Protein AF-A0A380HK73-F1 (afdb_monomer)

Secondary structure (DSSP, 8-state):
-HHHHHHHHHHHHHHHHHHHS-HHHHHHHHHHHHHHHHHHHHH-----------TT--S--GGGT--GGGHHHHHHHHHHHHHHHHHHHHHHHHHHHTT-HHHHHHHHHHHHHHHHHHHHHHHHHHHHHTT-

pLDDT: mean 70.34, std 13.76, range [35.81, 94.5]

Organism: Staphylococcus saprophyticus (NCBI:txid29385)

Solvent-accessible surface area (backbone atoms only — not comparable to full-atom values): 7879 Å² total; per-residue (Å²): 114,69,70,57,55,49,67,42,47,46,60,51,53,52,53,56,45,62,74,78,43,58,70,67,60,56,51,52,50,51,51,53,52,50,52,52,51,53,52,50,56,72,71,53,79,74,83,73,80,69,71,80,72,66,96,73,79,85,65,97,52,68,67,82,74,49,61,72,84,48,47,70,58,49,52,54,53,47,55,53,48,53,54,50,53,52,52,62,56,45,51,55,55,56,22,56,80,66,74,34,56,73,59,50,55,51,52,54,54,52,51,38,52,50,55,62,60,50,44,63,56,52,50,53,54,53,61,64,59,73,76,115

Structure (mmCIF, N/CA/C/O backbone):
data_AF-A0A380HK73-F1
#
_entry.id   AF-A0A380HK73-F1
#
loop_
_atom_site.group_PDB
_atom_site.id
_atom_site.type_symbol
_atom_site.label_atom_id
_atom_site.label_alt_id
_atom_site.label_comp_id
_atom_site.label_asym_id
_atom_site.label_entity_id
_atom_site.label_seq_id
_atom_site.pdbx_PDB_ins_code
_atom_site.Cartn_x
_atom_site.Cartn_y
_atom_site.Cartn_z
_atom_site.occupancy
_atom_site.B_iso_or_equiv
_atom_site.auth_seq_id
_atom_site.auth_comp_id
_atom_site.auth_asym_id
_atom_site.auth_atom_id
_atom_site.pdbx_PDB_model_num
ATOM 1 N N . MET A 1 1 ? -2.849 1.391 -15.627 1.00 44.75 1 MET A N 1
ATOM 2 C CA . MET A 1 1 ? -4.230 1.677 -15.165 1.00 44.75 1 MET A CA 1
ATOM 3 C C . MET A 1 1 ? -4.725 0.708 -14.084 1.00 44.75 1 MET A C 1
ATOM 5 O O . MET A 1 1 ? -5.365 1.163 -13.144 1.00 44.75 1 MET A O 1
ATOM 9 N N . SER A 1 2 ? -4.370 -0.582 -14.129 1.00 52.81 2 SER A N 1
ATOM 10 C CA . SER A 1 2 ? -4.862 -1.624 -13.203 1.00 52.81 2 SER A CA 1
ATOM 11 C C . SER A 1 2 ? -4.485 -1.421 -11.724 1.00 52.81 2 SER A C 1
ATOM 13 O O . SER A 1 2 ? -5.339 -1.552 -10.852 1.00 52.81 2 SER A O 1
ATOM 15 N N . MET A 1 3 ? -3.243 -1.015 -11.422 1.00 53.69 3 MET A N 1
ATOM 16 C CA . MET A 1 3 ? -2.801 -0.778 -10.033 1.00 53.69 3 MET A CA 1
ATOM 17 C C . MET A 1 3 ? -3.548 0.373 -9.337 1.00 53.69 3 MET A C 1
ATOM 19 O O . MET A 1 3 ? -3.728 0.352 -8.123 1.00 53.69 3 MET A O 1
ATOM 23 N N . VAL A 1 4 ? -4.000 1.378 -10.092 1.00 59.06 4 VAL A N 1
ATOM 24 C CA . VAL A 1 4 ? -4.656 2.573 -9.534 1.00 59.06 4 VAL A CA 1
ATOM 25 C C . VAL A 1 4 ? -6.095 2.277 -9.137 1.00 59.06 4 VAL A C 1
ATOM 27 O O . VAL A 1 4 ? -6.506 2.653 -8.043 1.00 59.06 4 VAL A O 1
ATOM 30 N N . LEU A 1 5 ? -6.828 1.564 -9.998 1.00 56.91 5 LEU A N 1
ATOM 31 C CA . LEU A 1 5 ? -8.175 1.093 -9.687 1.00 56.91 5 LEU A CA 1
ATOM 32 C C . LEU A 1 5 ? -8.145 0.161 -8.471 1.00 56.91 5 LEU A C 1
ATOM 34 O O . LEU A 1 5 ? -8.913 0.371 -7.541 1.00 56.91 5 LEU A O 1
ATOM 38 N N . GLY A 1 6 ? -7.195 -0.780 -8.413 1.00 63.03 6 GLY A N 1
ATOM 39 C CA . GLY A 1 6 ? -7.030 -1.664 -7.255 1.00 63.03 6 GLY A CA 1
ATOM 40 C C . GLY A 1 6 ? -6.732 -0.914 -5.949 1.00 63.03 6 GLY A C 1
ATOM 41 O O . GLY A 1 6 ? -7.394 -1.148 -4.943 1.00 63.03 6 GLY A O 1
ATOM 42 N N . ALA A 1 7 ? -5.790 0.035 -5.965 1.00 58.69 7 ALA A N 1
ATOM 43 C CA . ALA A 1 7 ? -5.395 0.788 -4.771 1.00 58.69 7 ALA A CA 1
ATOM 44 C C . ALA A 1 7 ? -6.448 1.800 -4.279 1.00 58.69 7 ALA A C 1
ATOM 46 O O . ALA A 1 7 ? -6.422 2.168 -3.109 1.00 58.69 7 ALA A O 1
ATOM 47 N N . ALA A 1 8 ? -7.355 2.265 -5.144 1.00 61.66 8 ALA A N 1
ATOM 48 C CA . ALA A 1 8 ? -8.437 3.175 -4.762 1.00 61.66 8 ALA A CA 1
ATOM 49 C C . ALA A 1 8 ? -9.719 2.430 -4.354 1.00 61.66 8 ALA A C 1
ATOM 51 O O . ALA A 1 8 ? -10.353 2.779 -3.360 1.00 61.66 8 ALA A O 1
ATOM 52 N N . ILE A 1 9 ? -10.083 1.380 -5.096 1.00 67.44 9 ILE A N 1
ATOM 53 C CA . ILE A 1 9 ? -11.286 0.579 -4.841 1.00 67.44 9 ILE A CA 1
ATOM 54 C C . ILE A 1 9 ? -11.078 -0.340 -3.629 1.00 67.44 9 ILE A C 1
ATOM 56 O O . ILE A 1 9 ? -12.014 -0.551 -2.864 1.00 67.44 9 ILE A O 1
ATOM 60 N N . GLY A 1 10 ? -9.855 -0.838 -3.411 1.00 72.25 10 GLY A N 1
ATOM 61 C CA . GLY A 1 10 ? -9.517 -1.739 -2.306 1.00 72.25 10 GLY A CA 1
ATOM 62 C C . GLY A 1 10 ? -9.865 -1.178 -0.920 1.00 72.25 10 GLY A C 1
ATOM 63 O O . GLY A 1 10 ? -10.656 -1.802 -0.215 1.00 72.25 10 GLY A O 1
ATOM 64 N N . PRO A 1 11 ? -9.351 0.003 -0.522 1.00 69.38 11 PRO A N 1
ATOM 65 C CA . PRO A 1 11 ? -9.679 0.612 0.768 1.00 69.38 11 PRO A CA 1
ATOM 66 C C . PRO A 1 11 ? -11.168 0.940 0.926 1.00 69.38 11 PRO A C 1
ATOM 68 O O . PRO A 1 11 ? -11.712 0.775 2.012 1.00 69.38 11 PRO A O 1
ATOM 71 N N . PHE A 1 12 ? -11.837 1.369 -0.148 1.00 68.94 12 PHE A N 1
ATOM 72 C CA . PHE A 1 12 ? -13.266 1.685 -0.131 1.00 68.94 12 PHE A CA 1
ATOM 73 C C . PHE A 1 12 ? -14.131 0.434 0.082 1.00 68.94 12 PHE A C 1
ATOM 75 O O . PHE A 1 12 ? -14.951 0.403 0.998 1.00 68.94 12 PHE A O 1
ATOM 82 N N . LEU A 1 13 ? -13.907 -0.622 -0.709 1.00 72.56 13 LEU A N 1
ATOM 83 C CA . LEU A 1 13 ? -14.583 -1.910 -0.531 1.00 72.56 13 LEU A CA 1
ATOM 84 C C . LEU A 1 13 ? -14.267 -2.526 0.834 1.00 72.56 13 LEU A C 1
ATOM 86 O O . LEU A 1 13 ? -15.173 -3.019 1.498 1.00 72.56 13 LEU A O 1
ATOM 90 N N . GLY A 1 14 ? -13.009 -2.463 1.278 1.00 73.38 14 GLY A N 1
ATOM 91 C CA . GLY A 1 14 ? -12.597 -2.958 2.590 1.00 73.38 14 GLY A CA 1
ATOM 92 C C . GLY A 1 14 ? -13.310 -2.246 3.740 1.00 73.38 14 GLY A C 1
ATOM 93 O O . GLY A 1 14 ? -13.771 -2.904 4.668 1.00 73.38 14 GLY A O 1
ATOM 94 N N . LEU A 1 15 ? -13.465 -0.920 3.660 1.00 71.31 15 LEU A N 1
ATOM 95 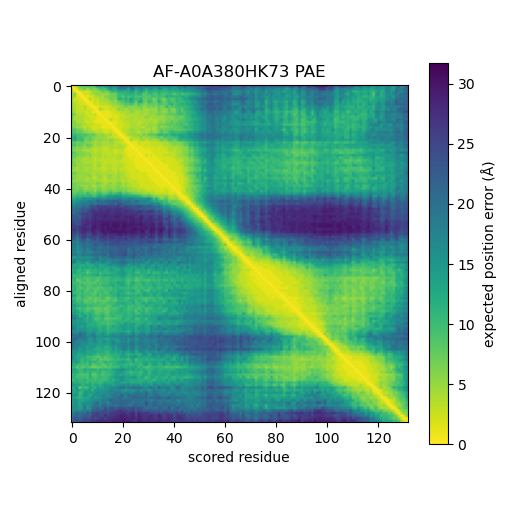C CA . LEU A 1 15 ? -14.179 -0.136 4.669 1.00 71.31 15 LEU A CA 1
ATOM 96 C C . LEU A 1 15 ? -15.683 -0.456 4.694 1.00 71.31 15 LEU A C 1
ATOM 98 O O . LEU A 1 15 ? -16.241 -0.647 5.772 1.00 71.31 15 LEU A O 1
ATOM 102 N N . LEU A 1 16 ? -16.330 -0.553 3.525 1.00 70.62 16 LEU A N 1
ATOM 103 C CA . LEU A 1 16 ? -17.750 -0.917 3.423 1.00 70.62 16 LEU A CA 1
ATOM 104 C C . LEU A 1 16 ? -18.022 -2.321 3.971 1.00 70.62 16 LEU A C 1
ATOM 106 O O . LEU A 1 16 ? -18.988 -2.528 4.703 1.00 70.62 16 LEU A O 1
ATOM 110 N N . LEU A 1 17 ? -17.153 -3.281 3.647 1.00 75.69 17 LEU A N 1
ATOM 111 C CA . LEU A 1 17 ? -17.257 -4.644 4.157 1.00 75.69 17 LEU A CA 1
ATOM 112 C C . LEU A 1 17 ? -17.062 -4.683 5.678 1.00 75.69 17 LEU A C 1
ATOM 114 O O . LEU A 1 17 ? -17.827 -5.364 6.349 1.00 75.69 17 LEU A O 1
ATOM 118 N N . MET A 1 18 ? -16.119 -3.908 6.229 1.00 72.94 18 MET A N 1
ATOM 119 C CA . MET A 1 18 ? -15.896 -3.801 7.682 1.00 72.94 18 MET A CA 1
ATOM 120 C C . MET A 1 18 ? -17.086 -3.223 8.456 1.00 72.94 18 MET A C 1
ATOM 122 O O . MET A 1 18 ? -17.211 -3.497 9.645 1.00 72.94 18 MET A O 1
ATOM 126 N N . GLN A 1 19 ? -17.951 -2.431 7.817 1.00 68.56 19 GLN A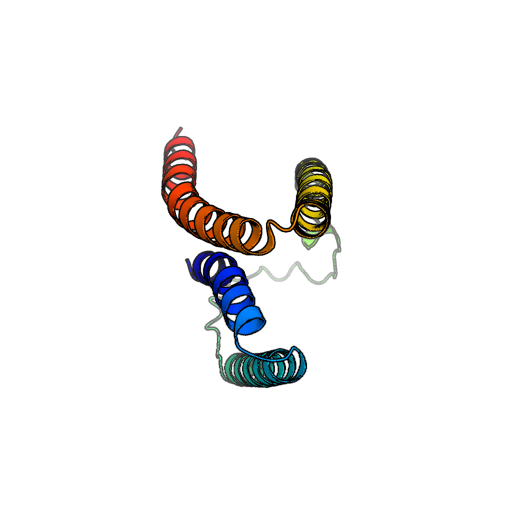 N 1
ATOM 127 C CA . GLN A 1 19 ? -19.156 -1.895 8.462 1.00 68.56 19 GLN A CA 1
ATOM 128 C C . GLN A 1 19 ? -20.317 -2.896 8.515 1.00 68.56 19 GLN A C 1
ATOM 130 O O . GLN A 1 19 ? -21.169 -2.782 9.391 1.00 68.56 19 GLN A O 1
ATOM 135 N N . GLN A 1 20 ? -20.384 -3.833 7.567 1.00 74.75 20 GLN A N 1
ATOM 136 C CA . GLN A 1 20 ? -21.527 -4.740 7.389 1.00 74.75 20 GLN A CA 1
ATOM 137 C C . GLN A 1 20 ? -21.214 -6.187 7.800 1.00 74.75 20 GLN A C 1
ATOM 139 O O . GLN A 1 20 ? -22.127 -6.944 8.116 1.00 74.75 20 GLN A O 1
ATOM 144 N N . TYR A 1 21 ? -19.936 -6.578 7.807 1.00 80.19 21 TYR A N 1
ATOM 145 C CA . TYR A 1 21 ? -19.489 -7.951 8.028 1.00 80.19 21 TYR A CA 1
ATOM 146 C C . TYR A 1 21 ? -18.383 -8.029 9.085 1.00 80.19 21 TYR A C 1
ATOM 148 O O . TYR A 1 21 ? -17.544 -7.138 9.217 1.00 80.19 21 TYR A O 1
ATOM 156 N N . SER A 1 22 ? -18.350 -9.141 9.823 1.00 83.12 22 SER A N 1
ATOM 157 C CA . SER A 1 22 ? -17.294 -9.439 10.794 1.00 83.12 22 SER A CA 1
ATOM 158 C C . SER A 1 22 ? -15.932 -9.634 10.114 1.00 83.12 22 SER A C 1
ATOM 160 O O . SER A 1 22 ? -15.848 -10.123 8.986 1.00 83.12 22 SER A O 1
ATOM 162 N N . ILE A 1 23 ? -14.848 -9.317 10.834 1.00 79.94 23 ILE A N 1
ATOM 163 C CA . ILE A 1 23 ? -13.459 -9.424 10.344 1.00 79.94 23 ILE A CA 1
ATOM 164 C C . ILE A 1 23 ? -13.142 -10.820 9.779 1.00 79.94 23 ILE A C 1
ATOM 166 O O . ILE A 1 23 ? -12.448 -10.921 8.770 1.00 79.94 23 ILE A O 1
ATOM 170 N N . GLU A 1 24 ? -13.684 -11.884 10.375 1.00 86.38 24 GLU A N 1
ATOM 171 C CA . GLU A 1 24 ? -13.487 -13.271 9.925 1.00 86.38 24 GLU A CA 1
ATOM 172 C C . GLU A 1 24 ? -13.967 -13.503 8.484 1.00 86.38 24 GLU A C 1
ATOM 174 O O . GLU A 1 24 ? -13.262 -14.115 7.679 1.00 86.38 24 GLU A O 1
ATOM 179 N N . VAL A 1 25 ? -15.129 -12.949 8.125 1.00 85.69 25 VAL A N 1
ATOM 180 C CA . VAL A 1 25 ? -15.716 -13.077 6.781 1.00 85.69 25 VAL A CA 1
ATOM 181 C C . VAL A 1 25 ? -14.866 -12.331 5.753 1.00 85.69 25 VAL A C 1
ATOM 183 O O . VAL A 1 25 ? -14.606 -12.836 4.662 1.00 85.69 25 VAL A O 1
ATOM 186 N N . ILE A 1 26 ? -14.376 -11.145 6.117 1.00 86.31 26 ILE A N 1
ATOM 187 C CA . ILE A 1 26 ? -13.523 -10.313 5.257 1.00 86.31 26 ILE A CA 1
ATOM 188 C C . ILE A 1 26 ? -12.175 -10.995 5.020 1.00 86.31 26 ILE A C 1
ATOM 190 O O . ILE A 1 26 ? -11.672 -11.010 3.895 1.00 86.31 26 ILE A O 1
ATOM 194 N N . PHE A 1 27 ? -11.602 -11.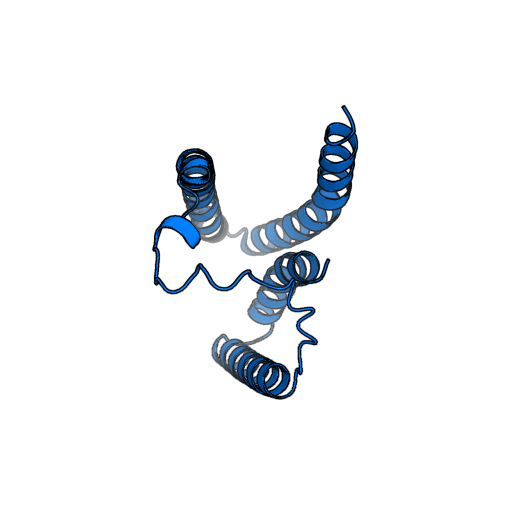589 6.067 1.00 86.44 27 PHE A N 1
ATOM 195 C CA . PHE A 1 27 ? -10.350 -12.324 5.975 1.00 86.44 27 PHE A CA 1
ATOM 196 C C . PHE A 1 27 ? -10.489 -13.560 5.077 1.00 86.44 27 PHE A C 1
ATOM 198 O O . PHE A 1 27 ? -9.657 -13.767 4.193 1.00 86.44 27 PHE A O 1
ATOM 205 N N . GLY A 1 28 ? -11.570 -14.332 5.238 1.00 91.12 28 GLY A N 1
ATOM 206 C CA . GLY A 1 28 ? -11.878 -15.475 4.375 1.00 91.12 28 GLY A CA 1
ATOM 207 C C . GLY A 1 28 ? -12.062 -15.078 2.908 1.00 91.12 28 GLY A C 1
ATOM 208 O O . GLY A 1 28 ? -11.490 -15.709 2.020 1.00 91.12 28 GLY A O 1
ATOM 209 N N . LEU A 1 29 ? -12.781 -13.984 2.643 1.00 89.56 29 LEU A N 1
ATOM 210 C CA . LEU A 1 29 ? -12.954 -13.451 1.291 1.00 89.56 29 LEU A CA 1
ATOM 211 C C . LEU A 1 29 ? -11.610 -13.050 0.669 1.00 89.56 29 LEU A C 1
ATOM 213 O O . LEU A 1 29 ? -11.310 -13.444 -0.456 1.00 89.56 29 LEU A O 1
ATOM 217 N N . ASN A 1 30 ? -10.767 -12.325 1.408 1.00 88.25 30 ASN A N 1
ATOM 218 C CA . ASN A 1 30 ? -9.441 -11.932 0.931 1.00 88.25 30 ASN A CA 1
ATOM 219 C C . ASN A 1 30 ? -8.544 -13.147 0.636 1.00 88.25 30 ASN A C 1
ATOM 221 O O . ASN A 1 30 ? -7.827 -13.162 -0.365 1.00 88.25 30 ASN A O 1
ATOM 225 N N . LEU A 1 31 ? -8.616 -14.186 1.473 1.00 92.19 31 LEU A N 1
ATOM 226 C CA . LEU A 1 31 ? -7.890 -15.436 1.260 1.00 92.19 31 LEU A CA 1
ATOM 227 C C . LEU A 1 31 ? -8.293 -16.079 -0.074 1.00 92.19 31 LEU A C 1
ATOM 229 O O . LEU A 1 31 ? -7.429 -16.389 -0.893 1.00 92.19 31 LEU A O 1
ATOM 233 N N . VAL A 1 32 ? -9.598 -16.214 -0.327 1.00 94.12 32 VAL A N 1
ATOM 234 C CA . VAL A 1 32 ? -10.128 -16.793 -1.572 1.00 94.12 32 VAL A CA 1
ATOM 235 C C . VAL A 1 32 ? -9.705 -15.970 -2.791 1.00 94.12 32 VAL A C 1
ATOM 237 O O . VAL A 1 32 ? -9.213 -16.535 -3.766 1.00 94.12 32 VAL A O 1
ATOM 240 N N . LEU A 1 33 ? -9.829 -14.640 -2.734 1.00 89.19 33 LEU A N 1
ATOM 241 C CA . LEU A 1 33 ? -9.405 -13.757 -3.827 1.00 89.19 33 LEU A CA 1
ATOM 242 C C . LEU A 1 33 ? -7.903 -13.883 -4.121 1.00 89.19 33 LEU A C 1
ATOM 244 O O . LEU A 1 33 ? -7.505 -13.911 -5.286 1.00 89.19 33 LEU A O 1
ATOM 248 N N . SER A 1 34 ? -7.073 -13.991 -3.081 1.00 89.69 34 SER A N 1
ATOM 249 C CA . SER A 1 34 ? -5.627 -14.188 -3.224 1.00 89.69 34 SER A CA 1
ATOM 250 C C . SER A 1 34 ? -5.300 -15.525 -3.896 1.00 89.69 34 SER A C 1
ATOM 252 O O . SER A 1 34 ? -4.504 -15.568 -4.834 1.00 89.69 34 SER A O 1
ATOM 254 N N . PHE A 1 35 ? -5.977 -16.608 -3.499 1.00 94.50 35 PHE A N 1
ATOM 255 C CA . PHE A 1 35 ? -5.838 -17.909 -4.157 1.00 94.50 35 PHE A CA 1
ATOM 256 C C . PHE A 1 35 ? -6.251 -17.863 -5.631 1.00 94.50 35 PHE A C 1
ATOM 258 O O . PHE A 1 35 ? -5.527 -18.378 -6.481 1.00 94.50 35 PHE A O 1
ATOM 265 N N . ILE A 1 36 ? -7.366 -17.205 -5.961 1.00 92.19 36 ILE A N 1
ATOM 266 C CA . ILE A 1 36 ? -7.811 -17.034 -7.352 1.00 92.19 36 ILE A CA 1
ATOM 267 C C . ILE A 1 36 ? -6.768 -16.257 -8.163 1.00 92.19 36 ILE A C 1
ATOM 269 O O . ILE A 1 36 ? -6.430 -16.659 -9.275 1.00 92.19 36 ILE A O 1
ATOM 273 N N . SER A 1 37 ? -6.224 -15.174 -7.602 1.00 87.75 37 SER A N 1
ATOM 274 C CA . SER A 1 37 ? -5.157 -14.385 -8.229 1.00 87.75 37 SER A CA 1
ATOM 275 C C . SER A 1 37 ? -3.910 -15.228 -8.502 1.00 87.75 37 SER A C 1
ATOM 277 O O . SER A 1 37 ? -3.347 -15.174 -9.594 1.00 87.75 37 SER A O 1
ATOM 279 N N . LEU A 1 38 ? -3.512 -16.065 -7.541 1.00 89.75 38 LEU A N 1
ATOM 280 C CA . LEU A 1 38 ? -2.365 -16.958 -7.674 1.00 89.75 38 LEU A CA 1
ATOM 281 C C . LEU A 1 38 ? -2.588 -18.014 -8.763 1.00 89.75 38 LEU A C 1
ATOM 283 O O . LEU A 1 38 ? -1.700 -18.251 -9.578 1.00 89.75 38 LEU A O 1
ATOM 287 N N . ILE A 1 39 ? -3.787 -18.595 -8.831 1.00 91.56 39 ILE A N 1
ATOM 288 C CA . ILE A 1 39 ? -4.163 -19.528 -9.899 1.00 91.56 39 ILE A CA 1
ATOM 289 C C . ILE A 1 39 ? -4.090 -18.818 -11.255 1.00 91.56 39 ILE A C 1
ATOM 291 O O . ILE A 1 39 ? -3.393 -19.283 -12.153 1.00 91.56 39 ILE A O 1
ATOM 295 N N . LEU A 1 40 ? -4.736 -17.658 -11.398 1.00 88.19 40 LEU A N 1
ATOM 296 C CA . LEU A 1 40 ? -4.703 -16.864 -12.630 1.00 88.19 40 LEU A CA 1
ATOM 297 C C . LEU A 1 40 ? -3.272 -16.516 -13.055 1.00 88.19 40 LEU A C 1
ATOM 299 O O . LEU A 1 40 ? -2.963 -16.603 -14.239 1.00 88.19 40 LEU A O 1
ATOM 303 N N . ALA A 1 41 ? -2.397 -16.170 -12.110 1.00 86.25 41 ALA A N 1
ATOM 304 C CA . ALA A 1 41 ? -0.995 -15.868 -12.381 1.00 86.25 41 ALA A CA 1
ATOM 305 C C . ALA A 1 41 ? -0.227 -17.081 -12.933 1.00 86.25 41 ALA A C 1
ATOM 307 O O . ALA A 1 41 ? 0.591 -16.915 -13.832 1.00 86.25 41 ALA A O 1
ATOM 308 N N . ILE A 1 42 ? -0.519 -18.296 -12.455 1.00 85.44 42 ILE A N 1
ATOM 309 C CA . ILE A 1 42 ? 0.093 -19.533 -12.970 1.00 85.44 42 ILE A CA 1
ATOM 310 C C . ILE A 1 42 ? -0.371 -19.825 -14.406 1.00 85.44 42 ILE A C 1
ATOM 312 O O . ILE A 1 42 ? 0.423 -20.265 -15.235 1.00 85.44 42 ILE A O 1
ATOM 316 N N . PHE A 1 43 ? -1.643 -19.565 -14.723 1.00 84.81 43 PHE A N 1
ATOM 317 C CA . PHE A 1 43 ? -2.185 -19.750 -16.077 1.00 84.81 43 PHE A CA 1
ATOM 318 C C . PHE A 1 43 ? -1.833 -18.604 -17.037 1.00 84.81 43 PHE A C 1
ATOM 320 O O . PHE A 1 43 ? -1.944 -18.759 -18.257 1.00 84.81 43 PHE A O 1
ATOM 327 N N . MET A 1 44 ? -1.394 -17.459 -16.513 1.00 79.88 44 MET A N 1
ATOM 328 C CA . MET A 1 44 ? -1.007 -16.302 -17.307 1.00 79.88 44 MET A CA 1
ATOM 329 C C . MET A 1 44 ? 0.330 -16.564 -18.007 1.00 79.88 44 MET A C 1
ATOM 331 O O . MET A 1 44 ? 1.410 -16.345 -17.465 1.00 79.88 44 MET A O 1
ATOM 335 N N . LYS A 1 45 ? 0.261 -16.987 -19.270 1.00 62.59 45 LYS A N 1
ATOM 336 C CA . LYS A 1 45 ? 1.403 -16.918 -20.185 1.00 62.59 45 LYS A CA 1
ATOM 337 C C . LYS A 1 45 ? 1.634 -15.461 -20.567 1.00 62.59 45 LYS A C 1
ATOM 339 O O . LYS A 1 45 ? 0.947 -14.929 -21.433 1.00 62.59 45 LYS A O 1
ATOM 344 N N . VAL A 1 46 ? 2.606 -14.824 -19.923 1.00 67.44 46 VAL A N 1
ATOM 345 C CA . VAL A 1 46 ? 3.122 -13.529 -20.369 1.00 67.44 46 VAL A CA 1
ATOM 346 C C . VAL A 1 46 ? 3.933 -13.777 -21.646 1.00 67.44 46 VAL A C 1
ATOM 348 O O . VAL A 1 46 ? 4.928 -14.505 -21.579 1.00 67.44 46 VAL A O 1
ATOM 351 N N . PRO A 1 47 ? 3.542 -13.228 -22.812 1.00 57.56 47 PRO A N 1
ATOM 352 C CA . PRO A 1 47 ? 4.432 -13.192 -23.957 1.00 57.56 47 PRO A CA 1
ATOM 353 C C . PRO A 1 47 ? 5.574 -12.248 -23.588 1.00 57.56 47 PRO A C 1
ATOM 355 O O . PRO A 1 47 ? 5.442 -11.028 -23.636 1.00 57.56 47 PRO A O 1
ATOM 358 N N . PHE A 1 48 ? 6.687 -12.817 -23.137 1.00 57.62 48 PHE A N 1
ATOM 359 C CA . PHE A 1 48 ? 7.928 -12.073 -23.069 1.00 57.62 48 PHE A CA 1
ATOM 360 C C . PHE A 1 48 ? 8.339 -11.786 -24.513 1.00 57.62 48 PHE A C 1
ATOM 362 O O . PHE A 1 48 ? 8.862 -12.665 -25.195 1.00 57.62 48 PHE A O 1
ATOM 369 N N . GLU A 1 49 ? 8.136 -10.554 -24.982 1.00 48.56 49 GLU A N 1
ATOM 370 C CA . GLU A 1 49 ? 9.092 -9.991 -25.928 1.00 48.56 49 GLU A CA 1
ATOM 371 C C . GLU A 1 49 ? 10.409 -9.895 -25.162 1.00 48.56 49 GLU A C 1
ATOM 373 O O . GLU A 1 49 ? 10.682 -8.945 -24.427 1.00 48.56 49 GLU A O 1
ATOM 378 N N . THR A 1 50 ? 11.208 -10.955 -25.252 1.00 47.84 50 THR A N 1
ATOM 379 C CA . THR A 1 50 ? 12.609 -10.890 -24.877 1.00 47.84 50 THR A CA 1
ATOM 380 C C . THR A 1 50 ? 13.245 -9.880 -25.815 1.00 47.84 50 THR A C 1
ATOM 382 O O . THR A 1 50 ? 13.648 -10.228 -26.924 1.00 47.84 50 THR A O 1
ATOM 385 N N . ILE A 1 51 ? 13.343 -8.623 -25.376 1.00 53.03 51 ILE A N 1
ATOM 386 C CA . ILE A 1 51 ? 14.402 -7.736 -25.848 1.00 53.03 51 ILE A CA 1
ATOM 387 C C . ILE A 1 51 ? 15.666 -8.576 -25.695 1.00 53.03 51 ILE A C 1
ATOM 389 O O . ILE A 1 51 ? 15.964 -9.018 -24.582 1.00 53.03 51 ILE A O 1
ATOM 393 N N . ALA A 1 52 ? 16.302 -8.926 -26.812 1.00 44.22 52 ALA A N 1
ATOM 394 C CA . ALA A 1 52 ? 17.443 -9.824 -26.831 1.00 44.22 52 ALA A CA 1
ATOM 395 C C . ALA A 1 52 ? 18.513 -9.260 -25.890 1.00 44.22 52 ALA A C 1
ATOM 397 O O . ALA A 1 52 ? 19.224 -8.320 -26.238 1.00 44.22 52 ALA A O 1
ATOM 398 N N . ARG A 1 53 ? 18.588 -9.787 -24.660 1.00 51.69 53 ARG A N 1
ATOM 399 C CA . ARG A 1 53 ? 19.663 -9.449 -23.734 1.00 51.69 53 ARG A CA 1
ATOM 400 C C . ARG A 1 53 ? 20.902 -10.101 -24.317 1.00 51.69 53 ARG A C 1
ATOM 402 O O . ARG A 1 53 ? 21.007 -11.327 -24.349 1.00 51.69 53 ARG A O 1
ATOM 409 N N . THR A 1 54 ? 21.787 -9.270 -24.854 1.00 44.41 54 THR A N 1
ATOM 410 C CA . THR A 1 54 ? 23.118 -9.660 -25.308 1.00 44.41 54 THR A CA 1
ATOM 411 C C . THR A 1 54 ? 23.759 -10.508 -24.212 1.00 44.41 54 THR A C 1
ATOM 413 O O . THR A 1 54 ? 23.617 -10.206 -23.027 1.00 44.41 54 THR A O 1
ATOM 416 N N . ALA A 1 55 ? 24.394 -11.609 -24.602 1.00 50.28 55 ALA A N 1
ATOM 417 C CA . ALA A 1 55 ? 24.848 -12.690 -23.730 1.00 50.28 55 ALA A CA 1
ATOM 418 C C . ALA A 1 55 ? 26.025 -12.327 -22.787 1.00 50.28 55 ALA A C 1
ATOM 420 O O . ALA A 1 55 ? 26.918 -13.147 -22.587 1.00 50.28 55 ALA A O 1
ATOM 421 N N . GLU A 1 56 ? 26.030 -11.131 -22.191 1.00 50.53 56 GLU A N 1
ATOM 422 C CA . GLU A 1 56 ? 27.028 -10.671 -21.213 1.00 50.53 56 GLU A CA 1
ATOM 423 C C . GLU A 1 56 ? 26.508 -10.619 -19.762 1.00 50.53 56 GLU A C 1
ATOM 425 O O . GLU A 1 56 ? 27.309 -10.649 -18.830 1.00 50.53 56 GLU A O 1
ATOM 430 N N . ASP A 1 57 ? 25.194 -10.661 -19.517 1.00 50.75 57 ASP A N 1
ATOM 431 C CA . ASP A 1 57 ? 24.627 -10.630 -18.155 1.00 50.75 57 ASP A CA 1
ATOM 432 C C . ASP A 1 57 ? 24.515 -12.034 -17.527 1.00 50.75 57 ASP A C 1
ATOM 434 O O . ASP A 1 57 ? 23.440 -12.527 -17.180 1.00 50.75 57 ASP A O 1
ATOM 438 N N . LYS A 1 58 ? 25.651 -12.716 -17.354 1.00 50.72 58 LYS A N 1
ATOM 439 C CA . LYS A 1 58 ? 25.761 -13.844 -16.413 1.00 50.72 58 LYS A CA 1
ATOM 440 C C . LYS A 1 58 ? 26.384 -13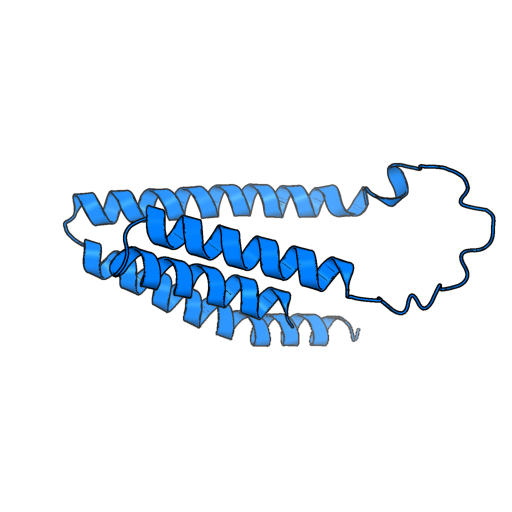.359 -15.109 1.00 50.72 58 LYS A C 1
ATOM 442 O O . LYS A 1 58 ? 27.549 -13.610 -14.824 1.00 50.72 58 LYS A O 1
ATOM 447 N N . GLY A 1 59 ? 25.590 -12.670 -14.298 1.00 55.06 59 GLY A N 1
ATOM 448 C CA . GLY A 1 59 ? 25.963 -12.328 -12.931 1.00 55.06 59 GLY A CA 1
ATOM 449 C C . GLY A 1 59 ? 24.772 -11.771 -12.170 1.00 55.06 59 GLY A C 1
ATOM 450 O O . GLY A 1 59 ? 24.150 -10.816 -12.614 1.00 55.06 59 GLY A O 1
ATOM 451 N N . PHE A 1 60 ? 24.451 -12.359 -11.020 1.00 57.50 60 PHE A N 1
ATOM 452 C CA . PHE A 1 60 ? 23.448 -11.831 -10.095 1.00 57.50 60 PHE A CA 1
ATOM 453 C C . PHE A 1 60 ? 24.003 -10.539 -9.466 1.00 57.50 60 PHE A C 1
ATOM 455 O O . PHE A 1 60 ? 24.615 -10.559 -8.399 1.00 57.50 60 PHE A O 1
ATOM 462 N N . LYS A 1 61 ? 23.885 -9.408 -10.168 1.00 60.47 61 LYS A N 1
ATOM 463 C CA . LYS A 1 61 ? 24.345 -8.106 -9.682 1.00 60.47 61 LYS A CA 1
ATOM 464 C C . LYS A 1 61 ? 23.199 -7.412 -8.957 1.00 60.47 61 LYS A C 1
ATOM 466 O O . LYS A 1 61 ? 22.221 -6.991 -9.558 1.00 60.47 61 LYS A O 1
ATOM 471 N N . VAL A 1 62 ? 23.340 -7.246 -7.643 1.00 60.09 62 VAL A N 1
ATOM 472 C CA . VAL A 1 62 ? 22.379 -6.501 -6.803 1.00 60.09 62 VAL A CA 1
ATOM 473 C C . VAL A 1 62 ? 22.221 -5.042 -7.277 1.00 60.09 62 VAL A C 1
ATOM 475 O O . VAL A 1 62 ? 21.180 -4.432 -7.044 1.00 60.09 62 VAL A O 1
ATOM 478 N N . SER A 1 63 ? 23.207 -4.501 -8.008 1.00 61.66 63 SER A N 1
ATOM 479 C CA . SER A 1 63 ? 23.111 -3.188 -8.665 1.00 61.66 63 SER A CA 1
ATOM 480 C C . SER A 1 63 ? 22.018 -3.101 -9.729 1.00 61.66 63 SER A C 1
ATOM 482 O O . SER A 1 63 ? 21.521 -2.009 -9.960 1.00 61.66 63 SER A O 1
ATOM 484 N N . ASP A 1 64 ? 21.618 -4.218 -10.343 1.00 60.94 64 ASP A N 1
ATOM 485 C CA . ASP A 1 64 ? 20.571 -4.219 -11.375 1.00 60.94 64 ASP A CA 1
ATOM 486 C C . ASP A 1 64 ? 19.164 -4.185 -10.759 1.00 60.94 64 ASP A C 1
ATOM 488 O O . ASP A 1 64 ? 18.195 -3.830 -11.426 1.00 60.94 64 ASP A O 1
ATOM 492 N N . PHE A 1 65 ? 19.047 -4.531 -9.471 1.00 60.44 65 PHE A N 1
ATOM 493 C CA . PHE A 1 65 ? 17.799 -4.461 -8.706 1.00 60.44 65 PHE A CA 1
ATOM 494 C C . PHE A 1 65 ? 17.674 -3.175 -7.884 1.00 60.44 65 PHE A C 1
ATOM 496 O O . PHE A 1 65 ? 16.562 -2.698 -7.658 1.00 60.44 65 PHE A O 1
ATOM 503 N N . ILE A 1 66 ? 18.793 -2.615 -7.415 1.00 62.72 66 ILE A N 1
ATOM 504 C CA . ILE A 1 66 ? 18.808 -1.400 -6.598 1.00 62.72 66 ILE A CA 1
ATOM 505 C C . ILE A 1 66 ? 19.321 -0.233 -7.440 1.00 62.72 66 ILE A C 1
ATOM 507 O O . ILE A 1 66 ? 20.527 -0.011 -7.543 1.00 62.72 66 ILE A O 1
ATOM 511 N N . ALA A 1 67 ? 18.386 0.560 -7.966 1.00 69.50 67 ALA A N 1
ATOM 512 C CA . ALA A 1 67 ? 18.685 1.874 -8.525 1.00 69.50 67 ALA A CA 1
ATOM 513 C C . ALA A 1 67 ? 19.136 2.807 -7.389 1.00 69.50 67 ALA A C 1
ATOM 515 O O . ALA A 1 67 ? 18.314 3.355 -6.648 1.00 69.50 67 ALA A O 1
ATOM 516 N N . LYS A 1 68 ? 20.453 2.963 -7.206 1.00 67.88 68 LYS A N 1
ATOM 517 C CA . LYS A 1 68 ? 21.028 3.837 -6.167 1.00 67.88 68 LYS A CA 1
ATOM 518 C C . LYS A 1 68 ? 20.566 5.287 -6.322 1.00 67.88 68 LYS A C 1
ATOM 520 O O . LYS A 1 68 ? 20.421 5.989 -5.325 1.00 67.88 68 LYS A O 1
ATOM 525 N N . GLU A 1 69 ? 20.266 5.707 -7.545 1.00 73.69 69 GLU A N 1
ATOM 526 C CA . GLU A 1 69 ? 19.734 7.025 -7.888 1.00 73.69 69 GLU A CA 1
ATOM 527 C C . GLU A 1 69 ? 18.315 7.247 -7.338 1.00 73.69 69 GLU A C 1
ATOM 529 O O . GLU A 1 69 ? 17.912 8.385 -7.108 1.00 73.69 69 GLU A O 1
ATOM 534 N N . ALA A 1 70 ? 17.559 6.174 -7.076 1.00 78.12 70 ALA A N 1
ATOM 535 C CA . ALA A 1 70 ? 16.205 6.247 -6.529 1.00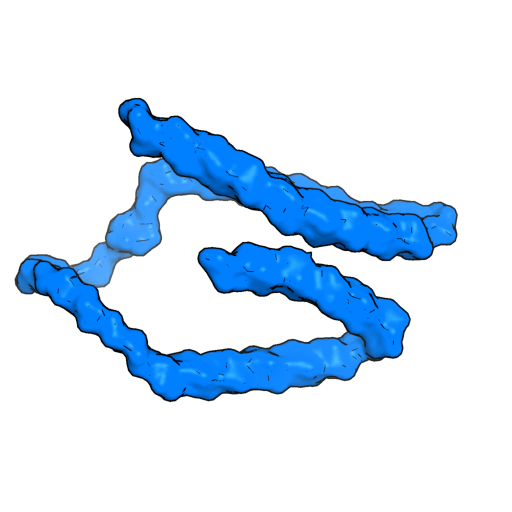 78.12 70 ALA A CA 1
ATOM 536 C C . ALA A 1 70 ? 16.169 6.322 -4.991 1.00 78.12 70 ALA A C 1
ATOM 538 O O . ALA A 1 70 ? 15.122 6.640 -4.425 1.00 78.12 70 ALA A O 1
ATOM 539 N N . ILE A 1 71 ? 17.289 6.073 -4.299 1.00 81.19 71 ILE A N 1
ATOM 540 C CA . ILE A 1 71 ? 17.367 6.068 -2.826 1.00 81.19 71 ILE A CA 1
ATOM 541 C C . ILE A 1 71 ? 16.898 7.396 -2.197 1.00 81.19 71 ILE A C 1
ATOM 543 O O . ILE A 1 71 ? 16.099 7.343 -1.260 1.00 81.19 71 ILE A O 1
ATOM 547 N N . PRO A 1 72 ? 17.304 8.587 -2.682 1.00 81.56 72 PRO A N 1
ATOM 548 C CA . PRO A 1 72 ? 16.864 9.853 -2.089 1.00 81.56 72 PRO A CA 1
ATOM 549 C C . PRO A 1 72 ? 15.346 10.046 -2.187 1.00 81.56 72 PRO A C 1
ATOM 551 O O . PRO A 1 72 ? 14.702 10.470 -1.229 1.00 81.56 72 PRO A O 1
ATOM 554 N N . ILE A 1 73 ? 14.760 9.671 -3.329 1.00 82.62 73 ILE A N 1
ATOM 555 C CA . ILE A 1 73 ? 13.310 9.725 -3.549 1.00 82.62 73 ILE A CA 1
ATOM 556 C C . ILE A 1 73 ? 12.611 8.715 -2.634 1.00 82.62 73 ILE A C 1
ATOM 558 O O . ILE A 1 73 ? 11.606 9.049 -2.009 1.00 82.62 73 ILE A O 1
ATOM 562 N N . ALA A 1 74 ? 13.166 7.508 -2.493 1.00 82.19 74 ALA A N 1
ATOM 563 C CA . ALA A 1 74 ? 12.628 6.480 -1.611 1.00 82.19 74 ALA A CA 1
ATOM 564 C C . ALA A 1 74 ? 12.579 6.941 -0.146 1.00 82.19 74 ALA A C 1
ATOM 566 O O . ALA A 1 74 ? 11.576 6.703 0.519 1.00 82.19 74 ALA A O 1
ATOM 567 N N . ILE A 1 75 ? 13.600 7.655 0.345 1.00 88.25 75 ILE A N 1
ATOM 568 C CA . ILE A 1 75 ? 13.613 8.213 1.709 1.00 88.25 75 ILE A CA 1
ATOM 569 C C . ILE A 1 75 ? 12.499 9.249 1.892 1.00 88.25 75 ILE A C 1
ATOM 571 O O . ILE A 1 75 ? 11.784 9.213 2.892 1.00 88.25 75 ILE A O 1
ATOM 575 N N . ILE A 1 76 ? 12.310 10.150 0.924 1.00 87.69 76 ILE A N 1
ATOM 576 C CA . ILE A 1 76 ? 11.246 11.165 0.995 1.00 87.69 76 ILE A CA 1
ATOM 577 C C . ILE A 1 76 ? 9.869 10.492 1.016 1.00 87.69 76 ILE A C 1
ATOM 579 O O . ILE A 1 76 ? 9.028 10.821 1.854 1.00 87.69 76 ILE A O 1
ATOM 583 N N . VAL A 1 77 ? 9.648 9.515 0.132 1.00 84.94 77 VAL A N 1
ATOM 584 C CA . VAL A 1 77 ? 8.398 8.743 0.078 1.00 84.94 77 VAL A CA 1
ATOM 585 C C . VAL A 1 77 ? 8.188 7.944 1.365 1.00 84.94 77 VAL A C 1
ATOM 587 O O . VAL A 1 77 ? 7.062 7.856 1.849 1.00 84.94 77 VAL A O 1
ATOM 590 N N . PHE A 1 78 ? 9.255 7.408 1.956 1.00 87.38 78 PHE A N 1
ATOM 591 C CA . PHE A 1 78 ? 9.202 6.673 3.215 1.00 87.38 78 PHE A CA 1
ATOM 592 C C . PHE A 1 78 ? 8.763 7.564 4.381 1.00 87.38 78 PHE A C 1
ATOM 594 O O . PHE A 1 78 ? 7.821 7.217 5.092 1.00 87.38 78 PHE A O 1
ATOM 601 N N . ILE A 1 79 ? 9.380 8.738 4.543 1.00 91.81 79 ILE A N 1
ATOM 602 C CA . ILE A 1 79 ? 9.007 9.698 5.593 1.00 91.81 79 ILE A CA 1
ATOM 603 C C . ILE A 1 79 ? 7.557 10.159 5.398 1.00 91.81 79 ILE A C 1
ATOM 605 O O . ILE A 1 79 ? 6.771 10.134 6.344 1.00 91.81 79 ILE A O 1
ATOM 609 N N . ALA A 1 80 ? 7.170 10.501 4.165 1.00 86.38 80 ALA A N 1
ATOM 610 C CA . ALA A 1 80 ? 5.794 10.877 3.849 1.00 86.38 80 ALA A CA 1
ATOM 611 C C . ALA A 1 80 ? 4.796 9.745 4.161 1.00 86.38 80 ALA A C 1
ATOM 613 O O . ALA A 1 80 ? 3.727 9.993 4.722 1.00 86.38 80 ALA A O 1
ATOM 614 N N . GLY A 1 81 ? 5.157 8.497 3.848 1.00 83.94 81 GLY A N 1
ATOM 615 C CA . GLY A 1 81 ? 4.364 7.308 4.152 1.00 83.94 81 GLY A CA 1
ATOM 616 C C . GLY A 1 81 ? 4.181 7.081 5.652 1.00 83.94 81 GLY A C 1
ATOM 617 O O . GLY A 1 81 ? 3.067 6.804 6.097 1.00 83.94 81 GLY A O 1
ATOM 618 N N . LEU A 1 82 ? 5.239 7.264 6.448 1.00 88.19 82 LEU A N 1
ATOM 619 C CA . LEU A 1 82 ? 5.166 7.166 7.908 1.00 88.19 82 LEU A CA 1
ATOM 620 C C . LEU A 1 82 ? 4.241 8.228 8.509 1.00 88.19 82 LEU A C 1
ATOM 622 O O . LEU A 1 82 ? 3.394 7.908 9.350 1.00 88.19 82 LEU A O 1
ATOM 626 N N . SER A 1 83 ? 4.360 9.481 8.063 1.00 86.56 83 SER A N 1
ATOM 627 C CA . SER A 1 83 ? 3.474 10.561 8.508 1.00 86.56 83 SER A CA 1
ATOM 628 C C . SER A 1 83 ? 2.018 10.272 8.137 1.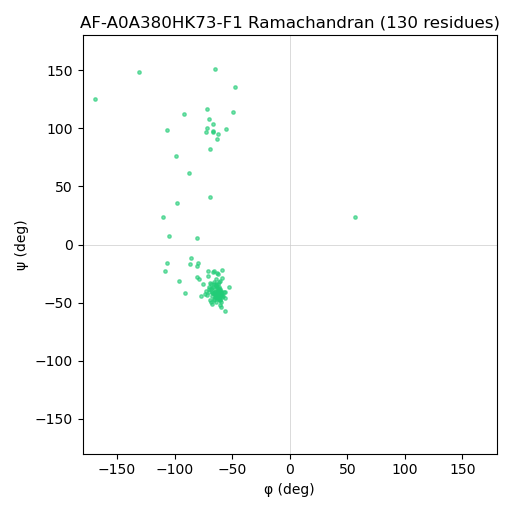00 86.56 83 SER A C 1
ATOM 630 O O . SER A 1 83 ? 1.131 10.409 8.979 1.00 86.56 83 SER A O 1
ATOM 632 N N . TYR A 1 84 ? 1.772 9.797 6.912 1.00 81.94 84 TYR A N 1
ATOM 633 C CA . TYR A 1 84 ? 0.437 9.415 6.453 1.00 81.94 84 TYR A CA 1
ATOM 634 C C . TYR A 1 84 ? -0.165 8.282 7.298 1.00 81.94 84 TYR A C 1
ATOM 636 O O . TYR A 1 84 ? -1.293 8.411 7.774 1.00 81.94 84 TYR A O 1
ATOM 644 N N . SER A 1 85 ? 0.591 7.209 7.560 1.00 83.06 85 SER A N 1
ATOM 645 C CA . SER A 1 85 ? 0.131 6.086 8.391 1.00 83.06 85 SER A CA 1
ATOM 646 C C . SER A 1 85 ? -0.194 6.513 9.824 1.00 83.06 85 SER A C 1
ATOM 648 O O . SER A 1 85 ? -1.166 6.034 10.408 1.00 83.06 85 SER A O 1
ATOM 650 N N . SER A 1 86 ? 0.599 7.423 10.391 1.00 84.88 86 SER A N 1
ATOM 651 C CA . SER A 1 86 ? 0.390 7.928 11.752 1.00 84.88 86 SER A CA 1
ATOM 652 C C . SER A 1 86 ? -0.915 8.719 11.863 1.00 84.88 86 SER A C 1
ATOM 654 O O . SER A 1 86 ? -1.721 8.456 12.755 1.00 84.88 86 SER A O 1
ATOM 656 N N . ILE A 1 87 ? -1.170 9.627 10.912 1.00 83.12 87 ILE A N 1
ATOM 657 C CA . ILE A 1 87 ? -2.425 10.390 10.838 1.00 83.12 87 ILE A CA 1
ATOM 658 C C . ILE A 1 87 ? -3.614 9.443 10.656 1.00 83.12 87 ILE A C 1
ATOM 660 O O . ILE A 1 87 ? -4.627 9.576 11.341 1.00 83.12 87 ILE A O 1
ATOM 664 N N . LEU A 1 88 ? -3.481 8.460 9.763 1.00 75.56 88 LEU A N 1
ATOM 665 C CA . LEU A 1 88 ? -4.539 7.500 9.460 1.00 75.56 88 LEU A CA 1
ATOM 666 C C . LEU A 1 88 ? -4.911 6.621 10.662 1.00 75.56 88 LEU A C 1
ATOM 668 O O . LEU A 1 88 ? -6.079 6.279 10.834 1.00 75.56 88 LEU A O 1
ATOM 672 N N . ASN A 1 89 ? -3.938 6.247 11.494 1.00 79.00 89 ASN A N 1
ATOM 673 C CA . ASN A 1 89 ? -4.204 5.491 12.714 1.00 79.00 89 ASN A CA 1
ATOM 674 C C . ASN A 1 89 ? -4.844 6.378 13.794 1.00 79.00 89 ASN A C 1
ATOM 676 O O . ASN A 1 89 ? -5.818 5.986 14.434 1.00 79.00 89 ASN A O 1
ATOM 680 N N . TYR A 1 90 ? -4.340 7.604 13.953 1.00 79.69 90 TYR A N 1
ATOM 681 C CA . TYR A 1 90 ? -4.822 8.534 14.971 1.00 79.69 90 TYR A CA 1
ATOM 682 C C . TYR A 1 90 ? -6.252 9.024 14.705 1.00 79.69 90 TYR A C 1
ATOM 684 O O . TYR A 1 90 ? -7.041 9.136 15.640 1.00 79.69 90 TYR A O 1
ATOM 692 N N . ILE A 1 91 ? -6.629 9.254 13.440 1.00 75.88 91 ILE A N 1
ATOM 693 C CA . ILE A 1 91 ? -7.964 9.770 13.092 1.00 75.88 91 ILE A CA 1
ATOM 694 C C . ILE A 1 91 ? -9.094 8.831 13.540 1.00 75.88 91 ILE A C 1
ATOM 696 O O . ILE A 1 91 ? -10.168 9.302 13.907 1.00 75.88 91 ILE A O 1
ATOM 700 N N . LYS A 1 92 ? -8.848 7.512 13.559 1.00 66.12 92 LYS A N 1
ATOM 701 C CA . LYS A 1 92 ? -9.818 6.513 14.033 1.00 66.12 92 LYS A CA 1
ATOM 702 C C . LYS A 1 92 ? -10.027 6.609 15.542 1.00 66.12 92 LYS A C 1
ATOM 704 O O . LYS A 1 92 ? -11.168 6.666 15.988 1.00 66.12 92 LYS A O 1
ATOM 709 N N . VAL A 1 93 ? -8.936 6.680 16.307 1.00 73.88 93 VAL A N 1
ATOM 710 C CA . VAL A 1 93 ? -8.974 6.795 17.775 1.00 73.88 93 VAL A CA 1
ATOM 711 C C . VAL A 1 93 ? -9.607 8.124 18.192 1.00 73.88 93 VAL A C 1
ATOM 713 O O . VAL A 1 93 ? -10.520 8.143 19.008 1.00 73.88 93 VAL A O 1
ATOM 716 N N . PHE A 1 94 ? -9.212 9.222 17.547 1.00 75.00 94 PHE A N 1
ATOM 717 C CA . PHE A 1 94 ? -9.774 10.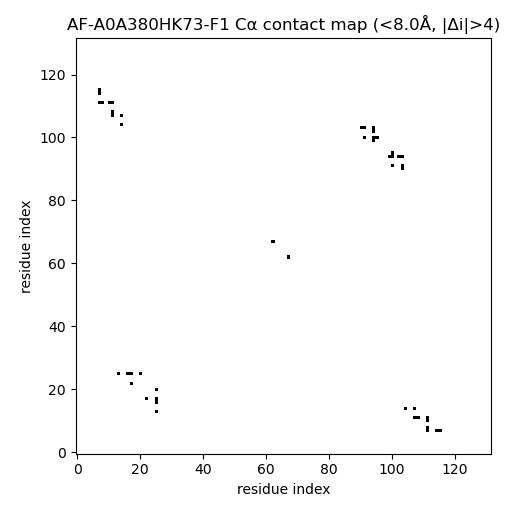549 17.795 1.00 75.00 94 PHE A CA 1
ATOM 718 C C . PHE A 1 94 ? -11.281 10.630 17.499 1.00 75.00 94 PHE A C 1
ATOM 720 O O . PHE A 1 94 ? -12.031 11.267 18.238 1.00 75.00 94 PHE A O 1
ATOM 727 N N . ALA A 1 95 ? -11.749 9.982 16.427 1.00 69.75 95 ALA A N 1
ATOM 728 C CA . ALA A 1 95 ? -13.174 9.929 16.110 1.00 69.75 95 ALA A CA 1
ATOM 729 C C . ALA A 1 95 ? -13.967 9.077 17.115 1.00 69.75 95 ALA A C 1
ATOM 731 O O . ALA A 1 95 ? -15.115 9.404 17.408 1.00 69.75 95 ALA A O 1
ATOM 732 N N . GLN A 1 96 ? -13.355 8.020 17.654 1.00 67.56 96 GLN A N 1
ATOM 733 C CA . GLN A 1 96 ? -13.959 7.161 18.669 1.00 67.56 96 GLN A CA 1
ATOM 734 C C . GLN A 1 96 ? -14.083 7.878 20.023 1.00 67.56 96 GLN A C 1
ATOM 736 O O . GLN A 1 96 ? -15.128 7.790 20.656 1.00 67.56 96 GLN A O 1
ATOM 741 N N . GLU A 1 97 ? -13.073 8.650 20.437 1.00 72.62 97 GLU A N 1
ATOM 742 C CA . GLU A 1 97 ? -13.107 9.439 21.684 1.00 72.62 97 GLU A CA 1
ATOM 743 C C . GLU A 1 97 ? -14.155 10.564 21.679 1.00 72.62 97 GLU A C 1
ATOM 745 O O . GLU A 1 97 ? -14.573 11.035 22.735 1.00 72.62 97 GLU A O 1
ATOM 750 N N . ARG A 1 98 ? -14.574 11.020 20.494 1.00 70.56 98 ARG A N 1
ATOM 751 C CA . ARG A 1 98 ? -15.536 12.119 20.309 1.00 70.56 98 ARG A CA 1
ATOM 752 C C . ARG A 1 98 ? -16.935 11.649 19.891 1.00 70.56 98 ARG A C 1
ATOM 754 O O . ARG A 1 98 ? -17.750 12.495 19.540 1.00 70.56 98 ARG A O 1
ATOM 761 N N . ASP A 1 99 ? -17.197 10.338 19.888 1.00 63.53 99 ASP A N 1
ATOM 762 C CA . ASP A 1 99 ? -18.459 9.723 19.421 1.00 63.53 99 ASP A CA 1
ATOM 763 C C . ASP A 1 99 ? -18.826 10.078 17.957 1.00 63.53 99 ASP A C 1
ATOM 765 O O . ASP A 1 99 ? -19.968 10.019 17.507 1.00 63.53 99 ASP A O 1
ATOM 769 N N . LEU A 1 100 ? -17.818 10.436 17.156 1.00 62.09 100 LEU A N 1
ATOM 770 C CA . LEU A 1 100 ? -17.937 10.848 15.753 1.00 62.09 100 LEU A CA 1
ATOM 771 C C . LEU A 1 100 ? -17.629 9.684 14.797 1.00 62.09 100 LEU A C 1
ATOM 773 O O . LEU A 1 100 ? -17.054 9.868 13.719 1.00 6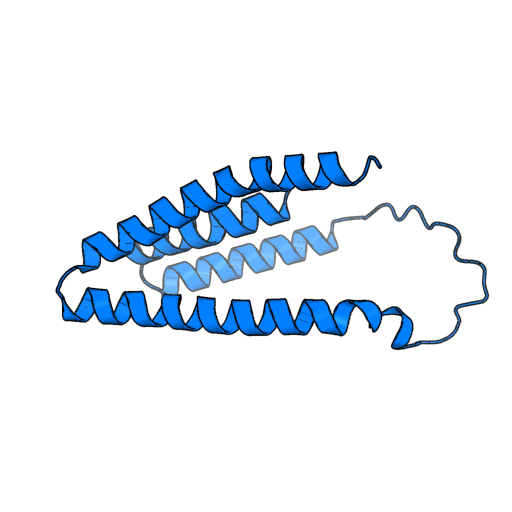2.09 100 LEU A O 1
ATOM 777 N N . ILE A 1 101 ? -18.017 8.466 15.173 1.00 61.03 101 ILE A N 1
ATOM 778 C CA . ILE A 1 101 ? -17.724 7.236 14.419 1.00 61.03 101 ILE A CA 1
ATOM 779 C C . ILE A 1 101 ? -18.272 7.333 12.984 1.00 61.03 101 ILE A C 1
ATOM 781 O O . ILE A 1 101 ? -17.572 7.005 12.017 1.00 61.03 101 ILE A O 1
ATOM 785 N N . THR A 1 102 ? -19.473 7.897 12.827 1.00 59.28 102 THR A N 1
ATOM 786 C CA . THR A 1 102 ? -20.111 8.149 11.526 1.00 59.28 102 THR A CA 1
ATOM 787 C C . THR A 1 102 ? -19.294 9.123 10.668 1.00 59.28 102 THR A C 1
ATOM 789 O O . THR A 1 102 ? -19.122 8.894 9.472 1.00 59.28 102 THR A O 1
ATOM 792 N N . ALA A 1 103 ? -18.713 10.174 11.262 1.00 61.44 103 ALA A N 1
ATOM 793 C CA . ALA A 1 103 ? -17.898 11.159 10.545 1.00 61.44 103 ALA A CA 1
ATOM 794 C C . ALA A 1 103 ? -16.572 10.567 10.032 1.00 61.44 103 ALA A C 1
ATOM 796 O O . ALA A 1 103 ? -16.130 10.910 8.934 1.00 61.44 103 ALA A O 1
ATOM 797 N N . SER A 1 104 ? -15.969 9.625 10.772 1.00 59.47 104 SER A N 1
ATOM 798 C CA . SER A 1 104 ? -14.740 8.944 10.326 1.00 59.47 104 SER A CA 1
ATOM 799 C C . SER A 1 104 ? -14.951 8.152 9.033 1.00 59.47 104 SER A C 1
ATOM 801 O O . SER A 1 104 ? -14.073 8.110 8.175 1.00 59.47 104 SER A O 1
ATOM 803 N N . SER A 1 105 ? -16.145 7.583 8.851 1.00 63.12 105 SER A N 1
ATOM 804 C CA . SER A 1 105 ? -16.480 6.799 7.661 1.00 63.12 105 SER A CA 1
ATOM 805 C C . SER A 1 105 ? -16.590 7.691 6.420 1.00 63.12 105 SER A C 1
ATOM 807 O O . SER A 1 105 ? -16.088 7.330 5.356 1.00 63.12 105 SER A O 1
ATOM 809 N N . TYR A 1 106 ? -17.138 8.904 6.564 1.00 67.06 106 TYR A N 1
ATOM 810 C CA . TYR A 1 106 ? -17.178 9.897 5.484 1.00 67.06 106 TYR A CA 1
ATOM 811 C C . TYR A 1 106 ? -15.783 10.371 5.054 1.00 67.06 106 TYR A C 1
ATOM 813 O O . TYR A 1 106 ? -15.567 10.588 3.862 1.00 67.06 106 TYR A O 1
ATOM 821 N N . PHE A 1 107 ? -14.816 10.474 5.974 1.00 69.00 107 PHE A N 1
ATOM 822 C CA . PHE A 1 107 ? -13.434 10.837 5.630 1.00 69.00 107 PHE A CA 1
ATOM 823 C C . PHE A 1 107 ? -12.812 9.853 4.630 1.00 69.00 107 PHE A C 1
ATOM 825 O O . PHE A 1 107 ? -12.220 10.276 3.638 1.00 69.00 107 PHE A O 1
ATOM 832 N N . PHE A 1 108 ? -12.989 8.545 4.840 1.00 65.44 108 PHE A N 1
ATOM 833 C CA . PHE A 1 108 ? -12.468 7.526 3.924 1.00 65.44 108 PHE A CA 1
ATOM 834 C C . PHE A 1 108 ? -13.158 7.555 2.553 1.00 65.44 108 PHE A C 1
ATOM 836 O O . PHE A 1 108 ? -12.487 7.375 1.536 1.00 65.44 108 PHE A O 1
ATOM 843 N N . VAL A 1 109 ? -14.467 7.831 2.502 1.00 69.81 109 VAL A N 1
ATOM 844 C CA . VAL A 1 109 ? -15.214 7.972 1.238 1.00 69.81 109 VAL A CA 1
ATOM 845 C C . VAL A 1 109 ? -14.737 9.195 0.452 1.00 69.81 109 VAL A C 1
ATOM 847 O O . VAL A 1 109 ? -14.422 9.083 -0.733 1.00 69.81 109 VAL A O 1
ATOM 850 N N . VAL A 1 110 ? -14.616 10.354 1.106 1.00 75.56 110 VAL A N 1
ATOM 851 C CA . VAL A 1 110 ? -14.104 11.580 0.475 1.00 75.56 110 VAL A CA 1
ATOM 852 C C . VAL A 1 110 ? -12.654 11.389 0.028 1.00 75.56 110 VAL A C 1
ATOM 854 O O . VAL A 1 110 ? -12.318 11.743 -1.099 1.00 75.56 110 VAL A O 1
ATOM 857 N N . TYR A 1 111 ? -11.808 10.761 0.852 1.00 72.25 111 TYR A N 1
ATOM 858 C CA . TYR A 1 111 ? -10.435 10.413 0.483 1.00 72.25 111 TYR A CA 1
ATOM 859 C C . TYR A 1 111 ? -10.381 9.521 -0.766 1.00 72.25 1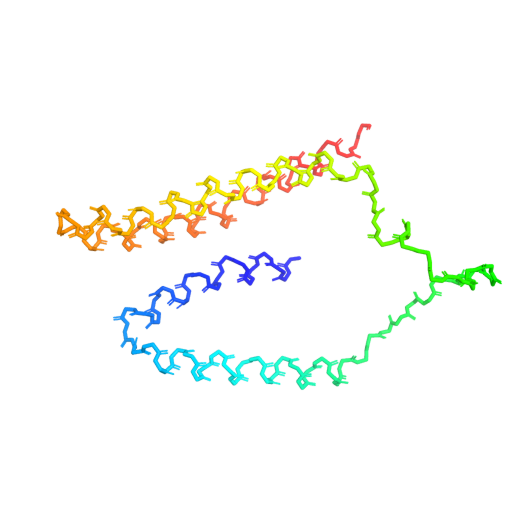11 TYR A C 1
ATOM 861 O O . TYR A 1 111 ? -9.585 9.788 -1.666 1.00 72.25 111 TYR A O 1
ATOM 869 N N . ALA A 1 112 ? -11.242 8.502 -0.865 1.00 68.38 112 ALA A N 1
ATOM 870 C CA . ALA A 1 112 ? -11.306 7.624 -2.033 1.00 68.38 112 ALA A CA 1
ATOM 871 C C . ALA A 1 112 ? -11.694 8.393 -3.307 1.00 68.38 112 ALA A C 1
ATOM 873 O O . ALA A 1 112 ? -11.013 8.274 -4.326 1.00 68.38 112 ALA A O 1
ATOM 874 N N . ILE A 1 113 ? -12.731 9.235 -3.236 1.00 75.12 113 ILE A N 1
ATOM 875 C CA . ILE A 1 113 ? -13.171 10.078 -4.357 1.00 75.12 113 ILE A CA 1
ATOM 876 C C . ILE A 1 113 ? -12.036 11.016 -4.782 1.00 75.12 113 ILE A C 1
ATOM 878 O O . ILE A 1 113 ? -11.621 11.010 -5.941 1.00 75.12 113 ILE A O 1
ATOM 882 N N . VAL A 1 114 ? -11.473 11.775 -3.841 1.00 76.69 114 VAL A N 1
ATOM 883 C CA . VAL A 1 114 ? -10.385 12.721 -4.117 1.00 76.69 114 VAL A CA 1
ATOM 884 C C . VAL A 1 114 ? -9.155 12.003 -4.679 1.00 76.69 114 VAL A C 1
ATOM 886 O O . VAL A 1 114 ? -8.533 12.516 -5.602 1.00 76.69 114 VAL A O 1
ATOM 889 N N . SER A 1 115 ? -8.818 10.804 -4.201 1.00 67.88 115 SER A N 1
ATOM 890 C CA . SER A 1 115 ? -7.692 10.005 -4.709 1.00 67.88 115 SER A CA 1
ATOM 891 C C . SER A 1 115 ? -7.898 9.554 -6.162 1.00 67.88 115 SER A C 1
ATOM 893 O O . SER A 1 115 ? -6.973 9.647 -6.976 1.00 67.88 115 SER A O 1
ATOM 895 N N . ILE A 1 116 ? -9.122 9.144 -6.525 1.00 70.38 116 ILE A N 1
ATOM 896 C CA . ILE A 1 116 ? -9.482 8.791 -7.908 1.00 70.38 116 ILE A CA 1
ATOM 897 C C . ILE A 1 116 ? -9.378 10.016 -8.822 1.00 70.38 116 ILE A C 1
ATOM 899 O O . ILE A 1 116 ? -8.801 9.910 -9.903 1.00 70.38 116 ILE A O 1
ATOM 903 N N . PHE A 1 117 ? -9.880 11.177 -8.390 1.00 72.88 117 PHE A N 1
ATOM 904 C CA . PHE A 1 117 ? -9.882 12.407 -9.194 1.00 72.88 117 PHE A CA 1
ATOM 905 C C . PHE A 1 117 ? -8.532 13.137 -9.236 1.00 72.88 117 PHE A C 1
ATOM 907 O O . PHE A 1 117 ? -8.204 13.766 -10.240 1.00 72.88 117 PHE A O 1
ATOM 914 N N . SER A 1 118 ? -7.716 13.041 -8.189 1.00 71.25 118 SER A N 1
ATOM 915 C CA . SER A 1 118 ? -6.395 13.680 -8.125 1.00 71.25 118 SER A CA 1
ATOM 916 C C . SER A 1 118 ? -5.427 13.082 -9.153 1.00 71.25 118 SER A C 1
ATOM 918 O O . SER A 1 118 ? -4.595 13.780 -9.739 1.00 71.25 118 SER A O 1
ATOM 920 N N . ARG A 1 119 ? -5.562 11.786 -9.456 1.00 66.06 119 ARG A N 1
ATOM 921 C CA . ARG A 1 119 ? -4.638 11.080 -10.352 1.00 66.06 119 ARG A CA 1
ATOM 922 C C . ARG A 1 119 ? -4.737 11.408 -11.848 1.00 66.06 119 ARG A C 1
ATOM 924 O O . ARG A 1 119 ? -3.665 11.538 -12.429 1.00 66.06 119 ARG A O 1
ATOM 931 N N . PRO A 1 120 ? -5.897 11.596 -12.510 1.00 65.31 120 PRO A N 1
ATOM 932 C CA . PRO A 1 120 ? -5.917 12.097 -13.887 1.00 65.31 120 PRO A CA 1
ATOM 933 C C . PRO A 1 120 ? -5.296 13.495 -13.997 1.00 65.31 120 PRO A C 1
ATOM 935 O O . PRO A 1 120 ? -4.641 13.789 -14.992 1.00 65.31 120 PRO A O 1
ATOM 938 N N . VAL A 1 121 ? -5.428 14.335 -12.967 1.00 65.94 121 VAL A N 1
ATOM 939 C CA . VAL A 1 121 ? -4.802 15.666 -12.936 1.00 65.94 121 VAL A CA 1
ATOM 940 C C . VAL A 1 121 ? -3.281 15.539 -12.827 1.00 65.94 121 VAL A C 1
ATOM 942 O O . VAL A 1 121 ? -2.555 16.109 -13.638 1.00 65.94 121 VAL A O 1
ATOM 945 N N . CYS A 1 122 ? -2.794 14.734 -11.880 1.00 62.25 122 CYS A N 1
ATOM 946 C CA . CYS A 1 122 ? -1.361 14.509 -11.688 1.00 62.25 122 CYS A CA 1
ATOM 947 C C . CYS A 1 122 ? -0.721 13.791 -12.893 1.00 62.25 122 CYS A C 1
ATOM 949 O O . CYS A 1 122 ? 0.350 14.179 -13.349 1.00 62.25 122 CYS A O 1
ATOM 951 N N . GLY A 1 123 ? -1.417 12.807 -13.472 1.00 57.94 123 GLY A N 1
ATOM 952 C CA . GLY A 1 123 ? -0.990 12.087 -14.672 1.00 57.94 123 GLY A CA 1
ATOM 953 C C . GLY A 1 123 ? -0.870 12.997 -15.893 1.00 57.94 123 GLY A C 1
ATOM 954 O O . GLY A 1 123 ? 0.152 12.961 -16.568 1.00 57.94 123 GLY A O 1
ATOM 955 N N . ARG A 1 124 ? -1.848 13.887 -16.131 1.00 59.06 124 ARG A N 1
ATOM 956 C CA . ARG A 1 124 ? -1.753 14.884 -17.213 1.00 59.06 124 ARG A CA 1
ATOM 957 C C . ARG A 1 124 ? -0.637 15.904 -16.983 1.00 59.06 124 ARG A C 1
ATOM 959 O O . ARG A 1 124 ? -0.020 16.334 -17.949 1.00 59.06 124 ARG A O 1
ATOM 966 N N . LEU A 1 125 ? -0.360 16.281 -15.733 1.00 59.00 125 LEU A N 1
ATOM 967 C CA . LEU A 1 125 ? 0.743 17.188 -15.391 1.00 59.00 125 LEU A CA 1
ATOM 968 C C . LEU A 1 125 ? 2.125 16.541 -15.588 1.00 59.00 125 LEU A C 1
ATOM 970 O O . LEU A 1 125 ? 3.054 17.223 -16.017 1.00 59.00 125 LEU A O 1
ATOM 974 N N . MET A 1 126 ? 2.264 15.242 -15.304 1.00 57.16 126 MET A N 1
ATOM 975 C CA . MET A 1 126 ? 3.503 14.493 -15.546 1.00 57.16 126 MET A CA 1
ATOM 976 C C . MET A 1 126 ? 3.743 14.256 -17.043 1.00 57.16 126 MET A C 1
ATOM 978 O O . MET A 1 126 ? 4.850 14.508 -17.513 1.00 57.16 126 MET A O 1
ATOM 982 N N . ASP A 1 127 ? 2.706 13.886 -17.804 1.00 55.47 127 ASP A N 1
ATOM 983 C CA . ASP A 1 127 ? 2.796 13.746 -19.269 1.00 55.47 127 ASP A CA 1
ATOM 984 C C . ASP A 1 127 ? 3.104 15.085 -19.963 1.00 55.47 127 ASP A C 1
ATOM 986 O O . ASP A 1 127 ? 3.848 15.130 -20.941 1.00 55.47 127 ASP A O 1
ATOM 990 N N . ALA A 1 128 ? 2.584 16.204 -19.446 1.00 56.06 128 ALA A N 1
ATOM 991 C CA . ALA A 1 128 ? 2.848 17.530 -20.005 1.00 56.06 128 ALA A CA 1
ATOM 992 C C . ALA A 1 128 ? 4.291 18.016 -19.770 1.00 56.06 128 ALA A C 1
ATOM 994 O O . ALA A 1 128 ? 4.794 18.809 -20.564 1.00 56.06 128 ALA A O 1
ATOM 995 N N . LYS A 1 129 ? 4.970 17.551 -18.709 1.00 47.28 129 LYS A N 1
ATOM 996 C CA . LYS A 1 129 ? 6.373 17.909 -18.427 1.00 47.28 129 LYS A CA 1
ATOM 997 C C . LYS A 1 129 ? 7.403 17.019 -19.121 1.00 47.28 129 LYS A C 1
ATOM 999 O O . LYS A 1 129 ? 8.546 17.442 -19.227 1.00 47.28 129 LYS A O 1
ATOM 1004 N N . MET A 1 130 ? 7.028 15.838 -19.616 1.00 41.34 130 MET A N 1
ATOM 1005 C CA . MET A 1 130 ? 7.948 14.929 -20.323 1.00 41.34 130 MET A CA 1
ATOM 1006 C C . MET A 1 130 ? 8.174 15.313 -21.802 1.00 41.34 130 MET A C 1
ATOM 1008 O O . MET A 1 130 ? 8.824 14.581 -22.542 1.00 41.34 130 MET A O 1
ATOM 1012 N N . LYS A 1 131 ? 7.620 16.452 -22.244 1.00 35.81 131 LYS A N 1
ATOM 1013 C CA . LYS A 1 131 ? 7.676 16.954 -23.626 1.00 35.81 131 LYS A CA 1
ATOM 1014 C C . LYS A 1 131 ? 8.560 18.201 -23.806 1.00 35.81 131 LYS A C 1
ATOM 1016 O O . LYS A 1 131 ? 8.336 18.957 -24.750 1.00 35.81 131 LYS A O 1
ATOM 1021 N N . ILE A 1 132 ? 9.522 18.421 -22.907 1.00 37.22 132 ILE A N 1
ATOM 1022 C CA . ILE A 1 132 ? 10.559 19.463 -23.013 1.00 37.22 132 ILE A CA 1
ATOM 1023 C C . ILE A 1 132 ? 11.924 18.792 -22.936 1.00 37.22 132 ILE A C 1
ATOM 1025 O O . ILE A 1 132 ? 12.108 17.991 -21.993 1.00 37.22 132 ILE A O 1
#

Radius of gyration: 20.73 Å; Cα contacts (8 Å, |Δi|>4): 24; chains: 1; bounding box: 49×39×48 Å

InterPro domains:
  IPR011701 Major facilitator superfamily [PF07690] (1-127)
  IPR036259 MFS transporter superfamily [G3DSA:1.20.1250.20] (1-130)
  IPR036259 MFS transporter superfamily [SSF103473] (2-127)
  IPR052714 Major Facilitator Superfamily Exporter [PTHR23531] (1-129)

Mean predicted aligned error: 13.59 Å

Sequence (132 aa):
MSMVLGAAIGPFLGLLLMQQYSIEVIFGLNLVLSFISLILAIFMKVPFETIARTAEDKGFKVSDFIAKEAIPIAIIVFIAGLSYSSILNYIKVFAQERDLITASSYFFVVYAIVSIFSRPVCGRLMDAKMKI

Foldseek 3Di:
DVVLCCVLVVLLVLLVCVVVHDPVVVVVVVVVVVVVVVVVVVVDDDPPPPPPPDPPPPDPDVCVVDPVVCVVVVVVVVVVVVVVVVCLVVLCVVCVVVVNNVVSSVVSVVVSVCSVVVVVVVVVVVVVVVPD